Protein AF-A0AAV4IH58-F1 (afdb_monomer)

InterPro domains:
  IPR001304 C-type lectin-like [PF00059] (22-81)
  IPR001304 C-type lectin-like [PS50041] (11-78)
  IPR016186 C-type lectin-like/link domain superfamily [G3DSA:3.10.100.10] (1-88)
  IPR016187 C-type lectin fold [SSF56436] (2-79)

Organism: NCBI:txid1093978

pLDDT: mean 86.43, std 15.15, range [39.0, 96.69]

Foldseek 3Di:
DDDPQWDADPVPRDTDHDDPDDDDLVVQQVVQCVPPNGGFADDPDPVSVVVVVVVDPDDGHGQWDDDPVPDPDIDGPVVPPPPPPPPPD

Mean predicted aligned error: 6.61 Å

Radius of gyration: 14.82 Å; Cα contacts (8 Å, |Δi|>4): 83; chains: 1; bounding box: 42×38×32 Å

Nearest PDB structures (foldseek):
  5e4k-assembly1_A  TM=7.879E-01  e=3.129E-02  Homo sapiens
  6ioe-assembly2_B  TM=7.764E-01  e=1.064E-01  Homo sapiens
  8ovx-assembly1_O  TM=3.318E-01  e=2.786E+00  Saccharomyces cerevisiae

Secondary structure (DSSP, 8-state):
-PPTT-EEETTTTEEE--------HHHHHHHHHTSTT--SPP--SHHHHHHHHHH-SS----SEEESSTT-S-EEEGGGG---------

Solvent-accessible surface area (backbone atoms only — not comparable to full-atom values): 5932 Å² total; per-residue (Å²): 133,62,60,93,86,38,45,75,37,90,78,75,75,42,69,46,71,87,76,90,74,90,68,56,67,68,59,49,36,53,52,28,50,73,39,94,84,38,60,48,55,76,79,88,43,72,69,44,47,56,55,52,60,72,72,50,94,64,96,73,85,55,23,72,38,68,58,59,92,91,50,93,47,71,46,47,69,73,82,67,65,73,69,77,77,72,78,81,127

Structure (mmCIF, N/CA/C/O backbone):
data_AF-A0AAV4IH58-F1
#
_entry.id   AF-A0AAV4IH58-F1
#
loop_
_atom_site.group_PDB
_atom_site.id
_atom_site.type_symbol
_atom_site.label_atom_id
_atom_site.label_alt_id
_atom_site.label_comp_id
_atom_site.label_asym_id
_atom_site.label_entity_id
_atom_site.label_seq_id
_atom_site.pdbx_PDB_ins_code
_atom_site.Cartn_x
_atom_site.Cartn_y
_atom_site.Cartn_z
_atom_site.occupancy
_atom_site.B_iso_or_equiv
_atom_site.auth_seq_id
_atom_site.auth_comp_id
_atom_site.auth_asym_id
_atom_site.auth_atom_id
_atom_site.pdbx_PDB_model_num
ATOM 1 N N . LEU A 1 1 ? -7.991 -10.900 15.411 1.00 84.19 1 LEU A N 1
ATOM 2 C CA . LEU A 1 1 ? -8.827 -9.677 15.364 1.00 84.19 1 LEU A CA 1
ATOM 3 C C . LEU A 1 1 ? -7.909 -8.510 15.012 1.00 84.19 1 LEU A C 1
ATOM 5 O O . LEU A 1 1 ? -6.805 -8.494 15.544 1.00 84.19 1 LEU A O 1
ATOM 9 N N . CYS A 1 2 ? -8.289 -7.605 14.104 1.00 93.81 2 CYS A N 1
ATOM 10 C CA . CYS A 1 2 ? -7.419 -6.477 13.742 1.00 93.81 2 CYS A CA 1
ATOM 11 C C . CYS A 1 2 ? -7.385 -5.405 14.845 1.00 93.81 2 CYS A C 1
ATOM 13 O O . CYS A 1 2 ? -8.381 -5.260 15.559 1.00 93.81 2 CYS A O 1
ATOM 15 N N . PRO A 1 3 ? -6.274 -4.655 15.000 1.00 92.94 3 PRO A N 1
ATOM 16 C CA . PRO A 1 3 ? -6.210 -3.560 15.965 1.00 92.94 3 PRO A CA 1
ATOM 17 C C . PRO A 1 3 ? -7.225 -2.450 15.651 1.00 92.94 3 PRO A C 1
ATOM 19 O O . PRO A 1 3 ? -7.744 -2.351 14.539 1.00 92.94 3 PRO A O 1
ATOM 22 N N . SER A 1 4 ? -7.485 -1.571 16.621 1.00 92.38 4 SER A N 1
ATOM 23 C CA . SER A 1 4 ? -8.415 -0.449 16.431 1.00 92.38 4 SER A CA 1
ATOM 24 C C . SER A 1 4 ? -7.996 0.458 15.265 1.00 92.38 4 SER A C 1
ATOM 26 O O . SER A 1 4 ? -6.831 0.850 15.143 1.00 92.38 4 SER A O 1
ATOM 28 N N . GLY A 1 5 ? -8.952 0.789 14.393 1.00 90.38 5 GLY A N 1
ATOM 29 C CA . GLY A 1 5 ? -8.714 1.594 13.191 1.00 90.38 5 GLY A CA 1
ATOM 30 C C . GLY A 1 5 ? -7.975 0.856 12.068 1.00 90.38 5 GLY A C 1
ATOM 31 O O . GLY A 1 5 ? -7.379 1.520 11.219 1.00 90.38 5 GLY A O 1
ATOM 32 N N . TRP A 1 6 ? -7.985 -0.480 12.090 1.00 94.69 6 TRP A N 1
ATOM 33 C CA . TRP A 1 6 ? -7.569 -1.362 10.999 1.00 94.69 6 TRP A CA 1
ATOM 34 C C . TRP A 1 6 ? -8.765 -2.196 10.533 1.00 94.69 6 TRP A C 1
ATOM 36 O O . TRP A 1 6 ? -9.639 -2.530 11.333 1.00 94.69 6 TRP A O 1
ATOM 46 N N . PHE A 1 7 ? -8.783 -2.594 9.264 1.00 92.25 7 PHE A N 1
ATOM 47 C CA . PHE A 1 7 ? -9.772 -3.530 8.727 1.00 92.25 7 PHE A CA 1
ATOM 48 C C . PHE A 1 7 ? -9.101 -4.811 8.239 1.00 92.25 7 PHE A C 1
ATOM 50 O O . PHE A 1 7 ? -7.958 -4.801 7.782 1.00 92.25 7 PHE A O 1
ATOM 57 N N . PHE A 1 8 ? -9.812 -5.931 8.353 1.00 91.88 8 PHE A N 1
ATOM 58 C CA . PHE A 1 8 ? -9.325 -7.218 7.873 1.00 91.88 8 PHE A CA 1
ATOM 59 C C . PHE A 1 8 ? -9.553 -7.345 6.365 1.00 91.88 8 PHE A C 1
ATOM 61 O O . PHE A 1 8 ? -10.664 -7.134 5.879 1.00 91.88 8 PHE A O 1
ATOM 68 N N . SER A 1 9 ? -8.509 -7.720 5.631 1.00 90.75 9 SER A N 1
ATOM 6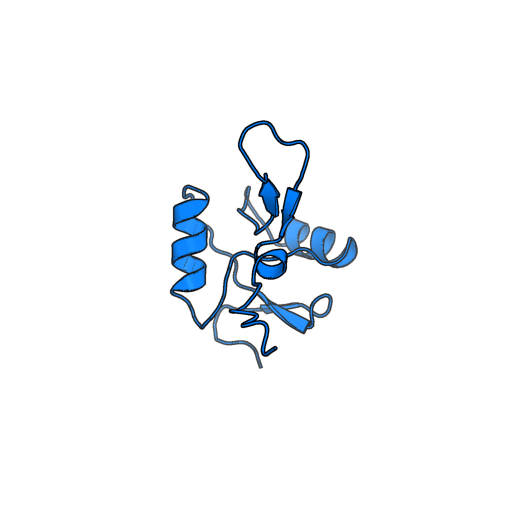9 C CA . SER A 1 9 ? -8.591 -8.063 4.215 1.00 90.75 9 SER A CA 1
ATOM 70 C C . SER A 1 9 ? -8.714 -9.575 4.060 1.00 90.75 9 SER A C 1
ATOM 72 O O . SER A 1 9 ? -7.747 -10.312 4.250 1.00 90.75 9 SER A O 1
ATOM 74 N N . PHE A 1 10 ? -9.889 -10.045 3.637 1.00 91.31 10 PHE A N 1
ATOM 75 C CA . PHE A 1 10 ? -10.106 -11.462 3.313 1.00 91.31 10 PHE A CA 1
ATOM 76 C C . PHE A 1 10 ? -9.265 -11.943 2.121 1.00 91.31 10 PHE A C 1
ATOM 78 O O . PHE A 1 10 ? -9.062 -13.141 1.964 1.00 91.31 10 PHE A O 1
ATOM 85 N N . TYR A 1 11 ? -8.759 -11.022 1.296 1.00 91.75 11 TYR A N 1
ATOM 86 C CA . TYR A 1 11 ? -7.960 -11.348 0.115 1.00 91.75 11 TYR A CA 1
ATOM 87 C C . TYR A 1 11 ? -6.491 -11.637 0.428 1.00 91.75 11 TYR A C 1
ATOM 89 O O . TYR A 1 11 ? -5.855 -12.384 -0.306 1.00 91.75 11 TYR A O 1
ATOM 97 N N . SER A 1 12 ? -5.947 -11.025 1.482 1.00 89.44 12 SER A N 1
ATOM 98 C CA . SER A 1 12 ? -4.542 -11.181 1.886 1.00 89.44 12 SER A CA 1
ATOM 99 C C . SER A 1 12 ? -4.379 -11.885 3.232 1.00 89.44 12 SER A C 1
ATOM 101 O O . SER A 1 12 ? -3.268 -12.264 3.582 1.00 89.44 12 SER A O 1
ATOM 103 N N . GLY A 1 13 ? -5.453 -12.035 4.014 1.00 91.19 13 GLY A N 1
ATOM 104 C CA . GLY A 1 13 ? -5.375 -12.534 5.388 1.00 91.19 13 GLY A CA 1
ATOM 105 C C . GLY A 1 13 ? -4.690 -11.559 6.353 1.00 91.19 13 GLY A C 1
ATOM 106 O O . GLY A 1 13 ? -4.327 -11.948 7.460 1.00 91.19 13 GLY A O 1
ATOM 107 N N . THR A 1 14 ? -4.506 -10.297 5.949 1.00 90.88 14 THR A N 1
ATOM 108 C CA . THR A 1 14 ? -3.791 -9.270 6.718 1.00 90.88 14 THR A CA 1
ATOM 109 C C . THR A 1 14 ? -4.721 -8.154 7.186 1.00 90.88 14 THR A C 1
ATOM 111 O O . THR A 1 14 ? -5.822 -7.960 6.663 1.00 90.88 14 THR A O 1
ATOM 114 N N . CYS A 1 15 ? -4.274 -7.401 8.190 1.00 93.81 15 CYS A N 1
ATOM 115 C CA . CYS A 1 15 ? -4.928 -6.167 8.607 1.00 93.81 15 CYS A CA 1
ATOM 116 C C . CYS A 1 15 ? -4.369 -4.993 7.801 1.00 93.81 15 CYS A C 1
ATOM 118 O O . CYS A 1 15 ? -3.157 -4.866 7.649 1.00 93.81 15 CYS A O 1
ATOM 120 N N . LEU A 1 16 ? -5.251 -4.118 7.328 1.00 93.69 16 LEU A N 1
ATOM 121 C CA . LEU A 1 16 ? -4.907 -2.923 6.566 1.00 93.69 16 LEU A CA 1
ATOM 122 C C . LEU A 1 16 ? -5.324 -1.663 7.322 1.00 93.69 16 LEU A C 1
ATOM 124 O O . LEU A 1 16 ? -6.353 -1.640 8.001 1.00 93.69 16 LEU A O 1
ATOM 128 N N . LYS A 1 17 ? -4.531 -0.604 7.171 1.00 94.25 17 LYS A N 1
ATOM 129 C CA . LYS A 1 17 ? -4.827 0.730 7.685 1.00 94.25 17 LYS A CA 1
ATOM 130 C C . LYS A 1 17 ? -4.636 1.748 6.575 1.00 94.25 17 LYS A C 1
ATOM 132 O O . LYS A 1 17 ? -3.604 1.752 5.912 1.00 94.25 17 LYS A O 1
ATOM 137 N N . ILE A 1 18 ? -5.641 2.595 6.389 1.00 92.31 18 ILE A N 1
ATOM 138 C CA . ILE A 1 18 ? -5.607 3.698 5.430 1.00 92.31 18 ILE A CA 1
ATOM 139 C C . ILE A 1 18 ? -5.258 4.974 6.193 1.00 92.31 18 ILE A C 1
ATOM 141 O O . ILE A 1 18 ? -5.785 5.220 7.281 1.00 92.31 18 ILE A O 1
ATOM 145 N N . TYR A 1 19 ? -4.365 5.768 5.613 1.00 91.75 19 TYR A N 1
ATOM 146 C CA . TYR A 1 19 ? -3.996 7.093 6.093 1.00 91.75 19 TYR A CA 1
ATOM 147 C C . TYR A 1 19 ? -4.425 8.115 5.042 1.00 91.75 19 TYR A C 1
ATOM 149 O O . TYR A 1 19 ? -4.162 7.920 3.860 1.00 91.75 19 TYR A O 1
ATOM 157 N N . SER A 1 20 ? -5.076 9.1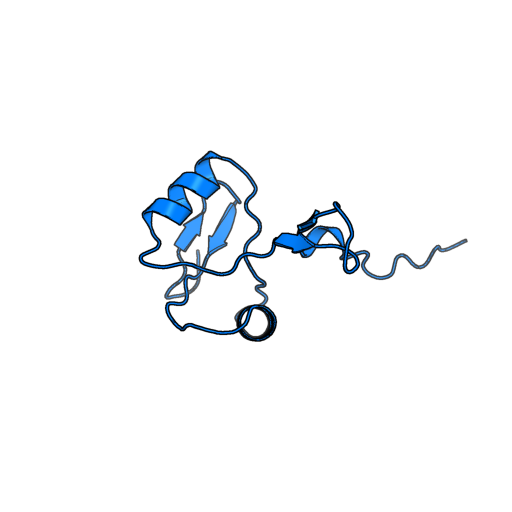94 5.471 1.00 88.62 20 SER A N 1
ATOM 158 C CA . SER A 1 20 ? -5.532 10.284 4.594 1.00 88.62 20 SER A CA 1
ATOM 159 C C . SER A 1 20 ? -4.508 11.415 4.449 1.00 88.62 20 SER A C 1
ATOM 161 O O . SER A 1 20 ? -4.722 12.366 3.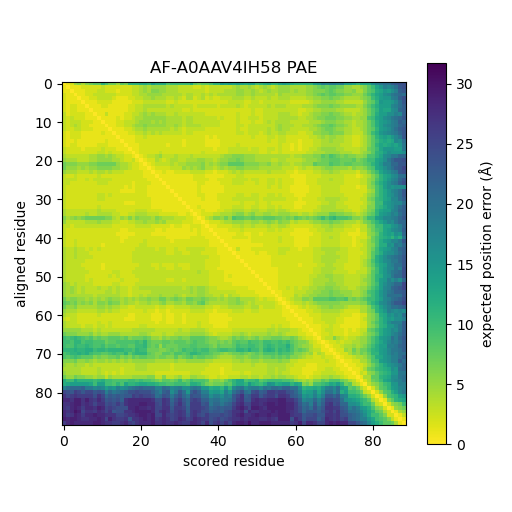705 1.00 88.62 20 SER A O 1
ATOM 163 N N . GLU A 1 21 ? -3.408 11.362 5.198 1.00 89.88 21 GLU A N 1
ATOM 164 C CA . GLU A 1 21 ? -2.375 12.393 5.170 1.00 89.88 21 GLU A CA 1
ATOM 165 C C . GLU A 1 21 ? -1.514 12.268 3.911 1.00 89.88 21 GLU A C 1
ATOM 167 O O . GLU 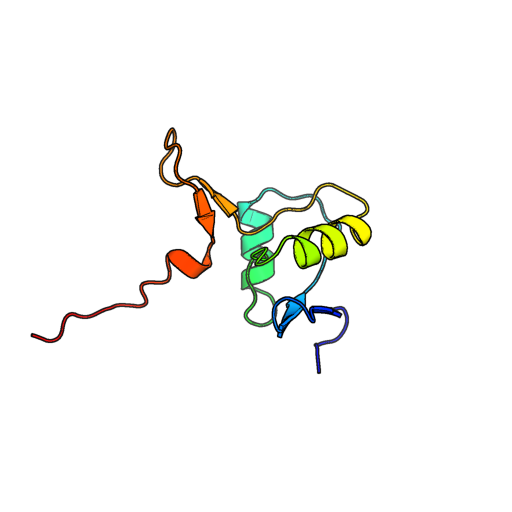A 1 21 ? -0.872 11.240 3.688 1.00 89.88 21 GLU A O 1
ATOM 172 N N . SER A 1 22 ? -1.436 13.344 3.127 1.00 88.31 22 SER A N 1
ATOM 173 C CA . SER A 1 22 ? -0.535 13.413 1.976 1.00 88.31 22 SER A CA 1
ATOM 174 C C . SER A 1 22 ? 0.921 13.526 2.432 1.00 88.31 22 SER A C 1
ATOM 176 O O . SER A 1 22 ? 1.264 14.391 3.245 1.00 88.31 22 SER A O 1
ATOM 178 N N . LYS A 1 23 ? 1.775 12.629 1.931 1.00 91.38 23 LYS A N 1
ATOM 179 C CA . LYS A 1 23 ? 3.212 12.543 2.238 1.00 91.38 23 LYS A CA 1
ATOM 180 C C . LYS A 1 23 ? 3.986 12.033 1.027 1.00 91.38 23 LYS A C 1
ATOM 182 O O . LYS A 1 23 ? 3.392 11.485 0.100 1.00 91.38 23 LYS A O 1
ATOM 187 N N . GLY A 1 24 ? 5.312 12.172 1.046 1.00 96.31 24 GLY A N 1
ATOM 188 C CA . GLY A 1 24 ? 6.182 11.439 0.124 1.00 96.31 24 GLY A CA 1
ATOM 189 C C . GLY A 1 24 ? 6.134 9.931 0.389 1.00 96.31 24 GLY A C 1
ATOM 190 O O . GLY A 1 24 ? 5.778 9.502 1.489 1.00 96.31 24 GLY A O 1
ATOM 191 N N . TRP A 1 25 ? 6.496 9.123 -0.609 1.00 95.19 25 TRP A N 1
ATOM 192 C CA . TRP A 1 25 ? 6.456 7.660 -0.497 1.00 95.19 25 TRP A CA 1
ATOM 193 C C . TRP A 1 25 ? 7.333 7.137 0.654 1.00 95.19 25 TRP A C 1
ATOM 195 O O . TRP A 1 25 ? 6.870 6.328 1.457 1.00 95.19 25 TRP A O 1
ATOM 205 N N . ASP A 1 26 ? 8.557 7.661 0.798 1.00 94.81 26 ASP A N 1
ATOM 206 C CA . ASP A 1 26 ? 9.477 7.263 1.874 1.00 94.81 26 ASP A CA 1
ATOM 207 C C . ASP A 1 26 ? 8.921 7.597 3.266 1.00 94.81 26 ASP A C 1
ATOM 209 O O . ASP A 1 26 ? 8.981 6.778 4.186 1.00 94.81 26 ASP A O 1
ATOM 213 N N . ASP A 1 27 ? 8.315 8.775 3.422 1.00 96.69 27 ASP A N 1
ATOM 214 C CA . ASP A 1 27 ? 7.693 9.194 4.680 1.00 96.69 27 ASP A CA 1
ATOM 215 C C . ASP A 1 27 ? 6.465 8.345 5.021 1.00 96.69 27 ASP A C 1
ATOM 217 O O . ASP A 1 27 ? 6.288 7.945 6.175 1.00 96.69 27 ASP A O 1
ATOM 221 N N . ALA A 1 28 ? 5.636 8.024 4.023 1.00 96.06 28 ALA A N 1
ATOM 222 C CA . ALA A 1 28 ? 4.498 7.127 4.192 1.00 96.06 28 ALA A CA 1
ATOM 223 C C . ALA A 1 28 ? 4.961 5.738 4.659 1.00 96.06 28 ALA A C 1
ATOM 225 O O . ALA A 1 28 ? 4.444 5.209 5.647 1.00 96.06 28 ALA A O 1
ATOM 226 N N . ARG A 1 29 ? 6.004 5.189 4.024 1.00 95.62 29 ARG A N 1
ATOM 227 C CA . ARG A 1 29 ? 6.608 3.911 4.418 1.00 95.62 29 ARG A CA 1
ATOM 228 C C . ARG A 1 29 ? 7.160 3.940 5.839 1.00 95.62 29 ARG A C 1
ATOM 230 O O . ARG A 1 29 ? 6.912 3.025 6.624 1.00 95.62 29 ARG A O 1
ATOM 237 N N . ASN A 1 30 ? 7.877 5.004 6.194 1.00 95.56 30 ASN A N 1
ATOM 238 C CA . ASN A 1 30 ? 8.437 5.178 7.531 1.00 95.56 30 ASN A CA 1
ATOM 239 C C . ASN A 1 30 ? 7.353 5.197 8.617 1.00 95.56 30 ASN A C 1
ATOM 241 O O . ASN A 1 30 ? 7.575 4.681 9.712 1.00 95.56 30 ASN A O 1
ATOM 245 N N . ILE A 1 31 ? 6.178 5.758 8.330 1.00 94.44 31 ILE A N 1
ATOM 246 C CA . ILE A 1 31 ? 5.043 5.743 9.260 1.00 94.44 31 ILE A CA 1
ATOM 247 C C . ILE A 1 31 ? 4.461 4.340 9.405 1.00 94.44 31 ILE A C 1
ATOM 249 O O . ILE A 1 31 ? 4.243 3.900 10.537 1.00 94.44 31 ILE A O 1
ATOM 253 N N . CYS A 1 32 ? 4.256 3.617 8.301 1.00 94.38 32 CYS A N 1
ATOM 254 C CA . CYS A 1 32 ? 3.794 2.229 8.353 1.00 94.38 32 CYS A CA 1
ATOM 255 C C . CYS A 1 32 ? 4.745 1.367 9.200 1.00 94.38 32 CYS A C 1
ATOM 257 O O . CYS A 1 32 ? 4.306 0.736 10.159 1.00 94.38 32 CYS A O 1
ATOM 259 N N . ARG A 1 33 ? 6.060 1.461 8.961 1.00 94.75 33 ARG A N 1
ATOM 260 C CA . ARG A 1 33 ? 7.098 0.728 9.716 1.00 94.75 33 ARG A CA 1
ATOM 261 C C . ARG A 1 33 ? 7.136 1.038 11.207 1.00 94.75 33 ARG A C 1
ATOM 263 O O . ARG A 1 33 ? 7.437 0.165 12.016 1.00 94.75 33 ARG A O 1
ATOM 270 N N . LYS A 1 34 ? 6.796 2.268 11.594 1.00 94.31 34 LYS A N 1
ATOM 271 C CA . LYS A 1 34 ? 6.673 2.669 13.006 1.00 94.31 34 LYS A CA 1
ATOM 272 C C . LYS A 1 34 ? 5.356 2.223 13.646 1.00 94.31 34 LYS A C 1
ATOM 274 O O . LYS A 1 34 ? 5.188 2.376 14.853 1.00 94.31 34 LYS A O 1
ATOM 279 N N . THR A 1 35 ? 4.428 1.672 12.868 1.00 93.00 35 THR A N 1
ATOM 280 C CA . THR A 1 35 ? 3.091 1.301 13.327 1.00 93.00 35 THR A CA 1
ATOM 281 C C . THR A 1 35 ? 2.934 -0.215 13.349 1.00 93.00 35 THR A C 1
ATOM 283 O O . THR A 1 35 ? 2.890 -0.852 12.304 1.00 93.00 35 THR A O 1
ATOM 286 N N . ALA A 1 36 ? 2.790 -0.790 14.547 1.00 88.19 36 ALA A N 1
ATOM 287 C CA . ALA A 1 36 ? 2.317 -2.163 14.774 1.00 88.19 36 ALA A CA 1
ATOM 288 C C . ALA A 1 36 ? 2.986 -3.267 13.916 1.00 88.19 36 ALA A C 1
ATOM 290 O O . ALA A 1 36 ? 2.327 -4.238 13.553 1.00 88.19 36 ALA A O 1
ATOM 291 N N . GLY A 1 37 ? 4.277 -3.123 13.585 1.00 88.31 37 GLY A N 1
ATOM 292 C CA . GLY A 1 37 ? 5.007 -4.088 12.751 1.00 88.31 37 GLY A CA 1
ATOM 293 C C . GLY A 1 37 ? 4.514 -4.167 11.301 1.00 88.31 37 GLY A C 1
ATOM 294 O O . GLY A 1 37 ? 4.600 -5.228 10.691 1.00 88.31 37 GLY A O 1
ATOM 295 N N . SER A 1 38 ? 3.950 -3.080 10.768 1.00 93.19 38 SER A N 1
ATOM 296 C CA . SER A 1 38 ? 3.427 -3.015 9.399 1.00 93.19 38 SER A CA 1
ATOM 297 C C . SER A 1 38 ? 4.416 -2.400 8.404 1.00 93.19 38 SER A C 1
ATOM 299 O O . SER A 1 38 ? 5.432 -1.832 8.787 1.00 93.19 38 SER A O 1
ATOM 301 N N . ASP A 1 39 ? 4.104 -2.481 7.114 1.00 95.38 39 ASP A N 1
ATOM 302 C CA . ASP A 1 39 ? 4.772 -1.744 6.034 1.00 95.38 39 ASP A CA 1
ATOM 303 C C . ASP A 1 39 ? 3.698 -1.329 5.000 1.00 95.38 39 ASP A C 1
ATOM 305 O O . ASP A 1 39 ? 2.509 -1.621 5.187 1.00 95.38 39 ASP A O 1
ATOM 309 N N . LEU A 1 40 ? 4.071 -0.621 3.931 1.00 96.00 40 LEU A N 1
ATOM 310 C CA . LEU A 1 40 ? 3.130 -0.290 2.856 1.00 96.00 40 LEU A CA 1
ATOM 311 C C . LEU A 1 40 ? 2.544 -1.560 2.224 1.00 96.00 40 LEU A C 1
ATOM 313 O O . LEU A 1 40 ? 3.217 -2.575 2.051 1.00 96.00 40 LEU A O 1
ATOM 317 N N . VAL A 1 41 ? 1.266 -1.481 1.850 1.00 94.88 41 VAL A N 1
ATOM 318 C CA . VAL A 1 41 ? 0.492 -2.645 1.412 1.00 94.88 41 VAL A CA 1
ATOM 319 C C . VAL A 1 41 ? 1.003 -3.232 0.093 1.00 94.88 41 VAL A C 1
ATOM 321 O O . VAL A 1 41 ? 1.213 -2.513 -0.888 1.00 94.88 41 VAL A O 1
ATOM 324 N N . LYS A 1 42 ? 1.121 -4.563 0.057 1.00 94.56 42 LYS A N 1
ATOM 325 C CA . LYS A 1 42 ? 1.223 -5.362 -1.166 1.00 94.56 42 LYS A CA 1
ATOM 326 C C . LYS A 1 42 ? -0.163 -5.738 -1.667 1.00 94.56 42 LYS A C 1
ATOM 328 O O . LYS A 1 42 ? -0.978 -6.268 -0.913 1.00 94.56 42 LYS A O 1
ATOM 333 N N . ILE A 1 43 ? -0.422 -5.506 -2.948 1.00 94.69 43 ILE A N 1
ATOM 334 C CA . ILE A 1 43 ? -1.680 -5.897 -3.585 1.00 94.69 43 ILE A CA 1
ATOM 335 C C . ILE A 1 43 ? -1.510 -7.295 -4.184 1.00 94.69 43 ILE A C 1
ATOM 337 O O . ILE A 1 43 ? -0.834 -7.459 -5.194 1.00 94.69 43 ILE A O 1
ATOM 341 N N . VAL A 1 44 ? -2.122 -8.308 -3.563 1.00 93.69 44 VAL A N 1
ATOM 342 C CA . VAL A 1 44 ? -1.907 -9.726 -3.935 1.00 93.69 44 VAL A CA 1
ATOM 343 C C . VAL A 1 44 ? -2.930 -10.284 -4.927 1.00 93.69 44 VAL A C 1
ATOM 345 O O . VAL A 1 44 ? -2.793 -11.409 -5.395 1.00 93.69 44 VAL A O 1
ATOM 348 N N . SER A 1 45 ? -3.990 -9.535 -5.242 1.00 94.06 45 SER A N 1
ATOM 349 C CA . SER A 1 45 ? -5.007 -9.971 -6.203 1.00 94.06 45 SER A CA 1
ATOM 350 C C . SER A 1 45 ? -5.775 -8.801 -6.811 1.00 94.06 45 SER A C 1
ATOM 352 O O . SER A 1 45 ? -5.870 -7.717 -6.228 1.00 94.06 45 SER A O 1
ATOM 354 N N . TYR A 1 46 ? -6.396 -9.045 -7.967 1.00 95.25 46 TYR A N 1
ATOM 355 C CA . TYR A 1 46 ? -7.308 -8.091 -8.601 1.00 95.25 46 TYR A CA 1
ATOM 356 C C . TYR A 1 46 ? -8.475 -7.706 -7.679 1.00 95.25 46 TYR A C 1
ATOM 358 O O . TYR A 1 46 ? -8.822 -6.530 -7.568 1.00 95.25 46 TYR A O 1
ATOM 366 N N . SER A 1 47 ? -9.053 -8.681 -6.974 1.00 95.25 47 SER A N 1
ATOM 367 C CA . SER A 1 47 ? -10.174 -8.448 -6.061 1.00 95.25 47 SER A CA 1
ATOM 368 C C . SER A 1 47 ? -9.774 -7.572 -4.872 1.00 95.25 47 SER A C 1
ATOM 370 O O . SER A 1 47 ? -10.519 -6.664 -4.511 1.00 95.25 47 SER A O 1
ATOM 372 N N . MET A 1 48 ? -8.567 -7.767 -4.326 1.00 93.81 48 MET A N 1
ATOM 373 C CA . MET A 1 48 ? -8.006 -6.875 -3.307 1.00 93.81 48 MET A CA 1
ATOM 374 C C . MET A 1 48 ? -7.828 -5.455 -3.843 1.00 93.81 48 MET A C 1
ATOM 376 O O . MET A 1 48 ? -8.228 -4.503 -3.179 1.00 93.81 48 MET A O 1
ATOM 380 N N . ASN A 1 49 ? -7.273 -5.316 -5.052 1.00 94.56 49 ASN A N 1
ATOM 381 C CA . ASN A 1 49 ? -7.085 -4.015 -5.689 1.00 94.56 49 ASN A CA 1
ATOM 382 C C . ASN A 1 49 ? -8.416 -3.264 -5.827 1.00 94.56 49 ASN A C 1
ATOM 384 O O . ASN A 1 49 ? -8.527 -2.106 -5.439 1.00 94.56 49 ASN A O 1
ATOM 388 N N . LYS A 1 50 ? -9.449 -3.947 -6.337 1.00 94.19 50 LYS A N 1
ATOM 389 C CA . LYS A 1 50 ? -10.795 -3.381 -6.494 1.00 94.19 50 LYS A CA 1
ATOM 390 C C . LYS A 1 50 ? -11.424 -3.004 -5.158 1.00 94.19 50 LYS A C 1
ATOM 392 O O . LYS A 1 50 ? -12.051 -1.952 -5.072 1.00 94.19 50 LYS A O 1
ATOM 397 N N . PHE A 1 51 ? -11.258 -3.843 -4.141 1.00 89.81 51 PHE A N 1
ATOM 398 C CA . PHE A 1 51 ? -11.778 -3.585 -2.804 1.00 89.81 51 PHE A CA 1
ATOM 399 C C . PHE A 1 51 ? -11.125 -2.359 -2.162 1.00 89.81 51 PHE A C 1
ATOM 401 O O . PHE A 1 51 ? -11.835 -1.467 -1.708 1.00 89.81 51 PHE A O 1
ATOM 408 N N . ILE A 1 52 ? -9.791 -2.281 -2.182 1.00 91.88 52 ILE A N 1
ATOM 409 C CA . ILE A 1 52 ? -9.052 -1.136 -1.638 1.00 91.88 52 ILE A CA 1
ATOM 410 C C . ILE A 1 52 ? -9.417 0.129 -2.407 1.00 91.88 52 ILE A C 1
ATOM 412 O O . ILE 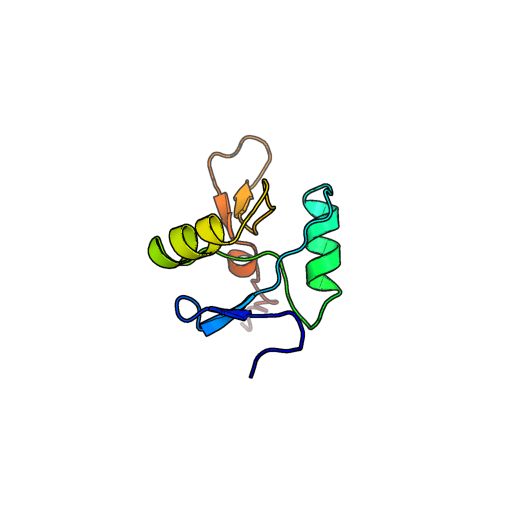A 1 52 ? -9.794 1.109 -1.781 1.00 91.88 52 ILE A O 1
ATOM 416 N N . ALA A 1 53 ? -9.405 0.098 -3.742 1.00 91.50 53 ALA A N 1
ATOM 417 C CA . ALA A 1 53 ? -9.756 1.257 -4.561 1.00 91.50 53 ALA A CA 1
ATOM 418 C C . ALA A 1 53 ? -11.165 1.805 -4.264 1.00 91.50 53 ALA A C 1
ATOM 420 O O . ALA A 1 53 ? -11.368 3.010 -4.333 1.00 91.50 53 ALA A O 1
ATOM 421 N N . GLY A 1 54 ? -12.126 0.946 -3.906 1.00 90.88 54 GLY A N 1
ATOM 422 C CA . GLY A 1 54 ? -13.467 1.377 -3.496 1.00 90.88 54 GLY A CA 1
ATOM 423 C C . GLY A 1 54 ? -13.536 2.027 -2.108 1.00 90.88 54 GLY A C 1
ATOM 424 O O . GLY A 1 54 ? -14.523 2.690 -1.807 1.00 90.88 54 GLY A O 1
ATOM 425 N N . ALA A 1 55 ? -12.515 1.839 -1.267 1.00 86.56 55 ALA A N 1
ATOM 426 C CA . ALA A 1 55 ? -12.425 2.406 0.079 1.00 86.56 55 ALA A CA 1
ATOM 427 C C . ALA A 1 55 ? -11.587 3.698 0.147 1.00 86.56 55 ALA A C 1
ATOM 429 O O . ALA A 1 55 ? -11.569 4.351 1.190 1.00 86.56 55 ALA A O 1
ATOM 430 N N . LEU A 1 56 ? -10.873 4.054 -0.925 1.00 89.88 56 LEU A N 1
ATOM 431 C CA . LEU A 1 56 ? -10.014 5.238 -0.974 1.00 89.88 56 LEU A CA 1
ATOM 432 C C . LEU A 1 56 ? -10.788 6.462 -1.479 1.00 89.88 56 LEU A C 1
ATOM 434 O O . LEU A 1 56 ? -11.509 6.378 -2.470 1.00 89.88 56 LEU A O 1
ATOM 438 N N . SER A 1 57 ? -10.595 7.609 -0.822 1.00 87.31 57 SER A N 1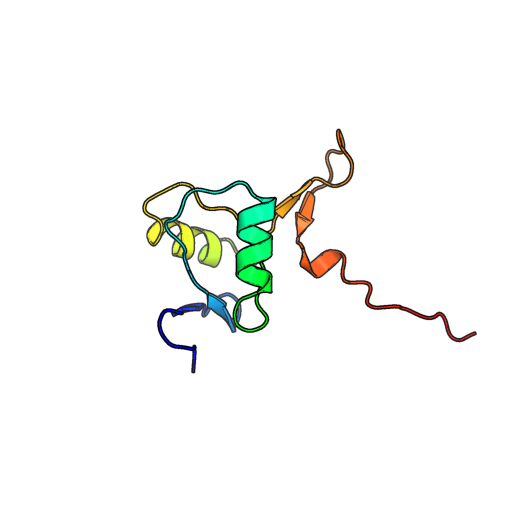
ATOM 439 C CA . SER A 1 57 ? -11.066 8.914 -1.311 1.00 87.31 57 SER A CA 1
ATOM 440 C C . SER A 1 57 ? -10.062 9.593 -2.243 1.00 87.31 57 SER A C 1
ATOM 442 O O . SER A 1 57 ? -10.464 10.379 -3.093 1.00 87.31 57 SER A O 1
ATOM 444 N N . ASP A 1 58 ? -8.772 9.274 -2.094 1.00 88.75 58 ASP A N 1
ATOM 445 C CA . ASP A 1 58 ? -7.653 9.967 -2.733 1.00 88.75 58 ASP A CA 1
ATOM 446 C C . ASP A 1 58 ? -6.529 9.000 -3.135 1.00 88.75 58 ASP A C 1
ATOM 448 O O . ASP A 1 58 ? -6.491 7.830 -2.733 1.00 88.75 58 ASP A O 1
ATOM 452 N N . MET A 1 59 ? -5.571 9.505 -3.922 1.00 90.31 59 MET A N 1
ATOM 453 C CA . MET A 1 59 ? -4.362 8.756 -4.271 1.00 90.31 59 MET A CA 1
ATOM 454 C C . MET A 1 59 ? -3.594 8.362 -3.007 1.00 90.31 59 MET A C 1
ATOM 456 O O . MET A 1 59 ? -3.285 9.200 -2.164 1.00 90.31 59 MET A O 1
ATOM 460 N N . THR A 1 60 ? -3.271 7.076 -2.893 1.00 93.50 60 THR A N 1
ATOM 461 C CA . THR A 1 60 ? -2.655 6.492 -1.698 1.00 93.50 60 THR A CA 1
ATOM 462 C C . THR A 1 60 ? -1.422 5.687 -2.090 1.00 93.50 60 THR A C 1
ATOM 464 O O . THR A 1 60 ? -1.451 4.933 -3.064 1.00 93.50 60 THR A O 1
ATOM 467 N N . TRP A 1 61 ? -0.337 5.833 -1.328 1.00 96.00 61 TRP A N 1
ATOM 468 C CA . TRP A 1 61 ? 0.891 5.073 -1.555 1.00 96.00 61 TRP A CA 1
ATOM 469 C C . TRP A 1 61 ? 0.730 3.590 -1.207 1.00 96.00 61 TRP A C 1
ATOM 471 O O . TRP A 1 61 ? 0.114 3.229 -0.206 1.00 96.00 61 TRP A O 1
ATOM 481 N N . ILE A 1 62 ? 1.340 2.734 -2.029 1.00 95.25 62 ILE A N 1
ATOM 482 C CA . ILE A 1 62 ? 1.413 1.279 -1.848 1.00 95.25 62 ILE A CA 1
ATOM 483 C C . ILE A 1 62 ? 2.872 0.813 -1.921 1.00 95.25 62 ILE A C 1
ATOM 485 O O . ILE A 1 62 ? 3.759 1.576 -2.303 1.00 95.25 62 ILE A O 1
ATOM 489 N N . GLY A 1 63 ? 3.125 -0.448 -1.577 1.00 95.69 63 GLY A N 1
ATOM 490 C CA . GLY A 1 63 ? 4.471 -1.014 -1.482 1.00 95.69 63 GLY A CA 1
ATOM 491 C C . GLY A 1 63 ? 5.121 -1.428 -2.808 1.00 95.69 63 GLY A C 1
ATOM 492 O O . GLY A 1 63 ? 6.068 -2.207 -2.784 1.00 95.69 63 GLY A O 1
ATOM 493 N N . LEU A 1 64 ? 4.622 -0.992 -3.966 1.00 94.62 64 LEU A N 1
ATOM 494 C CA . LEU A 1 64 ? 5.275 -1.309 -5.239 1.00 94.62 64 LEU A CA 1
ATOM 495 C C . LEU A 1 64 ? 6.427 -0.329 -5.464 1.00 94.62 64 LEU A C 1
ATOM 497 O O . LEU A 1 64 ? 6.210 0.882 -5.458 1.00 94.62 64 LEU A O 1
ATOM 501 N N . 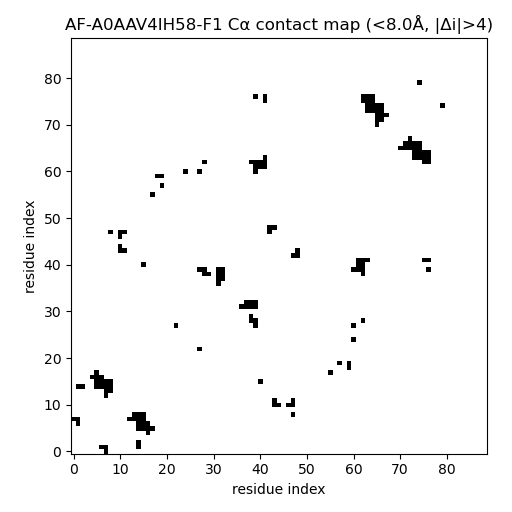GLN A 1 65 ? 7.633 -0.845 -5.686 1.00 92.19 65 GLN A N 1
ATOM 502 C CA . GLN A 1 65 ? 8.826 -0.032 -5.888 1.00 92.19 65 GLN A CA 1
ATOM 503 C C . GLN A 1 65 ? 9.508 -0.402 -7.206 1.00 92.19 65 GLN A C 1
ATOM 505 O O . GLN A 1 65 ? 9.653 -1.579 -7.542 1.00 92.19 65 GLN A O 1
ATOM 510 N N . GLN A 1 66 ? 9.958 0.610 -7.951 1.00 90.38 66 GLN A N 1
ATOM 511 C CA . GLN A 1 66 ? 10.905 0.393 -9.043 1.00 90.38 66 GLN A CA 1
ATOM 512 C C . GLN A 1 66 ? 12.230 -0.113 -8.457 1.00 90.38 66 GLN A C 1
ATOM 514 O O . GLN A 1 66 ? 12.596 0.256 -7.341 1.00 90.38 66 GLN A O 1
ATOM 519 N N . GLY A 1 67 ? 12.933 -0.975 -9.189 1.00 85.25 67 GLY A N 1
ATOM 520 C CA . GLY A 1 67 ? 14.284 -1.414 -8.850 1.00 85.25 67 GLY A CA 1
ATOM 521 C C . GLY A 1 67 ? 15.291 -0.259 -8.863 1.00 85.25 67 GLY A C 1
ATOM 522 O O . GLY A 1 67 ? 15.123 0.774 -8.221 1.00 85.25 67 GLY A O 1
ATOM 523 N N . SER A 1 68 ? 16.381 -0.418 -9.603 1.00 86.62 68 SER A N 1
ATOM 524 C CA . SER A 1 68 ? 17.310 0.697 -9.800 1.00 86.62 68 SER A CA 1
ATOM 525 C C . SER A 1 68 ? 16.674 1.793 -10.660 1.00 86.62 68 SER A C 1
ATOM 527 O O . SER A 1 68 ? 15.795 1.519 -11.483 1.00 86.62 68 SER A O 1
ATOM 529 N N . PHE A 1 69 ? 17.131 3.034 -10.491 1.00 83.69 69 PHE A N 1
ATOM 530 C CA . PHE A 1 69 ? 16.697 4.155 -11.324 1.00 83.69 69 PHE A CA 1
ATOM 531 C C . PHE A 1 69 ? 16.854 3.811 -12.814 1.00 83.69 69 PHE A C 1
ATOM 533 O O . PHE A 1 69 ? 17.926 3.388 -13.246 1.00 83.69 69 PHE A O 1
ATOM 540 N N . GLY A 1 70 ? 15.773 3.954 -13.583 1.00 86.25 70 GLY A N 1
ATOM 541 C CA . GLY A 1 70 ? 15.741 3.607 -15.008 1.00 86.25 70 GLY A CA 1
ATOM 542 C C . GLY A 1 70 ? 15.512 2.123 -15.324 1.00 86.25 70 GLY A C 1
ATOM 543 O O . GLY A 1 70 ? 15.456 1.768 -16.497 1.00 86.25 70 GLY A O 1
ATOM 544 N N . SER A 1 71 ? 15.347 1.251 -14.324 1.00 89.75 71 SER A N 1
ATOM 545 C CA . SER A 1 71 ? 14.967 -0.149 -14.560 1.00 89.75 71 SER A CA 1
ATOM 546 C C . SER A 1 71 ? 13.493 -0.278 -14.957 1.00 89.75 71 SER A C 1
ATOM 548 O O . SER A 1 71 ? 12.643 0.490 -14.517 1.00 89.75 71 SER A O 1
ATOM 550 N N . HIS A 1 72 ? 13.158 -1.286 -15.756 1.00 90.31 72 HIS A N 1
ATOM 551 C CA . HIS A 1 72 ? 11.759 -1.658 -16.020 1.00 90.31 72 HIS A CA 1
ATOM 552 C C . HIS A 1 72 ? 11.227 -2.689 -15.015 1.00 90.31 72 HIS A C 1
ATOM 554 O O . HIS A 1 72 ? 10.134 -3.224 -15.186 1.00 90.31 72 HIS A O 1
ATOM 560 N N . GLU A 1 73 ? 12.007 -2.973 -13.973 1.00 91.00 73 GLU A N 1
ATOM 561 C CA . GLU A 1 73 ? 11.679 -3.949 -12.947 1.00 91.00 73 GLU A CA 1
ATOM 562 C C . GLU A 1 73 ? 10.963 -3.275 -11.781 1.00 91.00 73 GLU A C 1
ATOM 564 O O . GLU A 1 73 ? 11.409 -2.253 -11.250 1.00 91.00 73 GLU A O 1
ATOM 569 N N . PHE A 1 74 ? 9.866 -3.891 -11.358 1.00 90.62 74 PHE A N 1
ATOM 570 C CA . PHE A 1 74 ? 9.107 -3.501 -10.181 1.00 90.62 74 PHE A CA 1
ATOM 571 C C . PHE A 1 74 ? 9.028 -4.692 -9.240 1.00 90.62 74 PHE A C 1
ATOM 573 O O . PHE A 1 74 ? 8.863 -5.826 -9.683 1.00 90.62 74 PHE A O 1
ATOM 580 N N . HIS A 1 75 ? 9.143 -4.424 -7.949 1.00 91.88 75 HIS A N 1
ATOM 581 C CA . HIS A 1 75 ? 9.078 -5.434 -6.905 1.00 91.88 75 HIS A CA 1
ATOM 582 C C . HIS A 1 75 ? 8.256 -4.905 -5.738 1.00 91.88 75 HIS A C 1
ATOM 584 O O . HIS A 1 75 ? 8.164 -3.692 -5.514 1.00 91.88 75 HIS A O 1
ATOM 590 N N . TRP A 1 76 ? 7.651 -5.821 -4.996 1.00 92.69 76 TRP A N 1
ATOM 591 C CA . TRP A 1 76 ? 7.020 -5.484 -3.729 1.00 92.69 76 TRP A CA 1
ATOM 592 C C . TRP A 1 76 ? 8.059 -5.438 -2.605 1.00 92.69 76 TRP A C 1
ATOM 594 O O . TRP A 1 76 ? 9.121 -6.054 -2.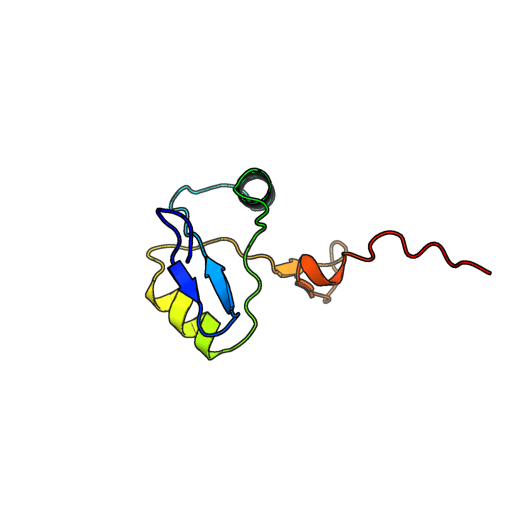684 1.00 92.69 76 TRP A O 1
ATOM 604 N N . LEU A 1 77 ? 7.756 -4.694 -1.541 1.00 87.69 77 LEU A N 1
ATOM 605 C CA . LEU A 1 77 ? 8.681 -4.485 -0.420 1.00 87.69 77 LEU A CA 1
ATOM 606 C C . LEU A 1 77 ? 9.132 -5.773 0.286 1.00 87.69 77 LEU A C 1
ATOM 608 O O . LEU A 1 77 ? 10.235 -5.798 0.826 1.00 87.69 77 LEU A O 1
ATOM 612 N N . ASP A 1 78 ? 8.289 -6.805 0.292 1.00 76.00 78 ASP A N 1
ATOM 613 C CA . ASP A 1 78 ? 8.531 -8.103 0.932 1.00 76.00 78 ASP A CA 1
ATOM 614 C C . ASP A 1 78 ? 9.393 -9.045 0.076 1.00 76.00 78 ASP A C 1
ATOM 616 O O . ASP A 1 78 ? 10.058 -9.932 0.600 1.00 76.00 78 ASP A O 1
ATOM 620 N N . GLU A 1 79 ? 9.457 -8.824 -1.237 1.00 71.62 79 GLU A N 1
ATOM 621 C CA . GLU A 1 79 ? 10.244 -9.636 -2.177 1.00 71.62 79 GLU A CA 1
ATOM 622 C C . GLU A 1 79 ? 11.755 -9.358 -2.094 1.00 71.62 79 GLU A C 1
ATOM 624 O O . GLU A 1 79 ? 12.544 -10.054 -2.728 1.00 71.62 79 GLU A O 1
ATOM 629 N N . LYS A 1 80 ? 12.175 -8.368 -1.291 1.00 54.69 80 LYS A N 1
ATOM 630 C CA . LYS A 1 80 ? 13.586 -8.071 -0.990 1.00 54.69 80 LYS A CA 1
ATOM 631 C C . LYS A 1 80 ? 14.009 -8.350 0.450 1.00 54.69 80 LYS A C 1
ATOM 633 O O . LYS A 1 80 ? 15.165 -8.087 0.785 1.00 54.69 80 LYS A O 1
ATOM 638 N N . GLU A 1 81 ? 13.146 -8.916 1.292 1.00 51.44 81 GLU A N 1
ATOM 639 C CA . GLU A 1 81 ? 13.604 -9.485 2.562 1.00 51.44 81 GLU A CA 1
ATOM 640 C C . GLU A 1 81 ? 14.279 -10.844 2.317 1.00 51.44 81 GLU A C 1
ATOM 642 O O . GLU A 1 81 ? 13.845 -11.886 2.800 1.00 51.44 81 GLU A O 1
ATOM 647 N N . GLU A 1 82 ? 15.416 -10.836 1.612 1.00 43.53 82 GLU A N 1
ATOM 648 C CA . GLU A 1 82 ? 16.461 -11.811 1.912 1.00 43.53 82 GLU A CA 1
ATOM 649 C C . GLU A 1 82 ? 17.001 -11.468 3.304 1.00 43.53 82 GLU A C 1
ATOM 651 O O . GLU A 1 82 ? 18.008 -10.779 3.476 1.00 43.53 82 GLU A O 1
ATOM 656 N N . VAL A 1 83 ? 16.264 -11.905 4.328 1.00 44.84 83 VAL A N 1
ATOM 657 C CA . VAL A 1 83 ? 16.751 -11.978 5.701 1.00 44.84 83 VAL A CA 1
ATOM 658 C C . VAL A 1 83 ? 18.012 -12.823 5.659 1.00 44.84 83 VAL A C 1
ATOM 660 O O . VAL A 1 83 ? 17.914 -14.038 5.533 1.00 44.84 83 VAL A O 1
ATOM 663 N N . GLY A 1 84 ? 19.174 -12.169 5.724 1.00 44.34 84 GLY A N 1
ATOM 664 C CA . GLY A 1 84 ? 20.476 -12.748 6.050 1.00 44.34 84 GLY A CA 1
ATOM 665 C C . GLY A 1 84 ? 20.599 -14.247 5.797 1.00 44.34 84 GLY A C 1
ATOM 666 O O . GLY A 1 84 ? 20.785 -15.008 6.747 1.00 44.34 84 GLY A O 1
ATOM 667 N N . ALA A 1 85 ? 20.510 -14.674 4.534 1.00 45.34 85 ALA A N 1
ATOM 668 C CA . ALA A 1 85 ? 20.907 -16.016 4.151 1.00 45.34 85 ALA A CA 1
ATOM 669 C C . ALA A 1 85 ? 22.433 -16.084 4.264 1.00 45.34 85 ALA A C 1
ATOM 671 O O . ALA A 1 85 ? 23.173 -15.993 3.284 1.00 45.34 85 ALA A O 1
ATOM 672 N N . THR A 1 86 ? 22.919 -16.217 5.497 1.00 39.00 86 THR A N 1
ATOM 673 C CA . THR A 1 86 ? 24.219 -16.806 5.765 1.00 39.00 86 THR A CA 1
ATOM 674 C C . THR A 1 86 ? 24.182 -18.160 5.075 1.00 39.00 86 THR A C 1
ATOM 676 O O . THR A 1 86 ? 23.533 -19.090 5.551 1.00 39.00 86 THR A O 1
ATOM 679 N N . LYS A 1 87 ? 24.833 -18.263 3.913 1.00 42.34 87 LYS A N 1
ATOM 680 C CA . LYS A 1 87 ? 25.250 -19.552 3.376 1.00 42.34 87 LYS A CA 1
ATOM 681 C C . LYS A 1 87 ? 26.106 -20.196 4.460 1.00 42.34 87 LYS A C 1
ATOM 683 O O . LYS A 1 87 ? 27.264 -19.825 4.622 1.00 42.34 87 LYS A O 1
ATOM 688 N N . LEU A 1 88 ? 25.517 -21.104 5.227 1.00 43.34 88 LEU A N 1
ATOM 689 C CA . LEU A 1 88 ? 26.292 -22.105 5.932 1.00 43.34 88 LEU A CA 1
ATOM 690 C C . LEU A 1 88 ? 26.777 -23.069 4.852 1.00 4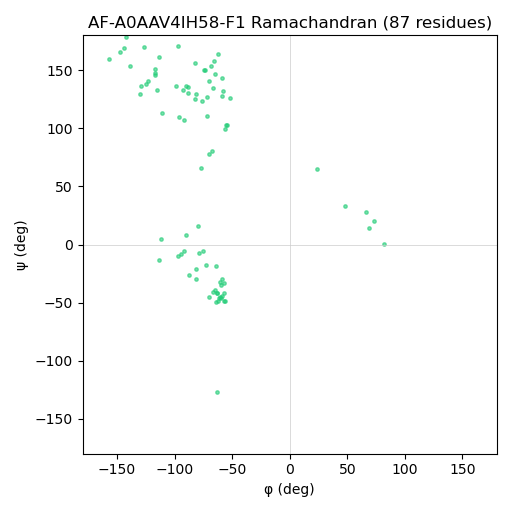3.34 88 LEU A C 1
ATOM 692 O O . LEU A 1 88 ? 25.981 -23.713 4.168 1.00 43.34 88 LEU A O 1
ATOM 696 N N . ASN A 1 89 ? 28.081 -23.017 4.630 1.00 46.19 89 ASN A N 1
ATOM 697 C CA . ASN A 1 89 ? 28.858 -24.038 3.950 1.00 46.19 89 ASN A CA 1
ATOM 698 C C . ASN A 1 89 ? 28.893 -25.332 4.767 1.00 46.19 89 ASN A C 1
ATOM 700 O O . ASN A 1 89 ? 28.880 -25.247 6.016 1.00 46.19 89 ASN A O 1
#

Sequence (89 aa):
LCPSGWFFSFYSGTCLKIYSESKGWDDARNICRKTAGSDLVKIVSYSMNKFIAGALSDMTWIGLQQGSFGSHEFHWLDEKEEVGATKLN